Protein AF-A0A1Y1MIP4-F1 (afdb_monomer_lite)

Sequence (107 aa):
TVKFNIDRLSAEELTYELNIRGIEDAGTVQEMRKALRNLLKLGKEGHTLDYPDYPYTVEQDRLAIEKCVGDISKLITEFDGKDQNKLKKIVSKHAHILGRVNRITVA

pLDDT: mean 90.02, std 8.18, range [51.44, 96.56]

Radius of gyration: 14.37 Å; chains: 1; bounding box: 29×30×42 Å

Foldseek 3Di:
DQAADLVLDDPVLLCQLQVQLPHNDQDDSVSSSVVSVVVVVCVVVVNDRDGDDRPDDPVRLVVVLVVLVVVLVVLVVVDPVPPPVSVSSSSNSVNSSVVSVCVVVVD

Structure (mmCIF, N/CA/C/O backbone):
data_AF-A0A1Y1MIP4-F1
#
_entry.id   AF-A0A1Y1MIP4-F1
#
loop_
_atom_site.group_PDB
_atom_site.id
_atom_site.type_symbol
_atom_site.label_atom_id
_atom_site.label_alt_id
_atom_site.label_comp_id
_atom_site.label_asym_id
_atom_site.label_entity_id
_atom_site.label_seq_id
_atom_site.pdbx_PDB_ins_code
_atom_site.Cartn_x
_atom_site.Cartn_y
_atom_site.Cartn_z
_atom_site.occupancy
_atom_site.B_iso_or_equiv
_atom_site.auth_seq_id
_atom_site.auth_comp_id
_atom_site.auth_asym_id
_atom_site.auth_atom_id
_atom_site.pdbx_PDB_model_num
ATOM 1 N N . THR A 1 1 ? -14.370 -8.377 -5.995 1.00 52.25 1 THR A N 1
ATOM 2 C CA . THR A 1 1 ? -12.935 -8.053 -5.843 1.00 52.25 1 THR A CA 1
ATOM 3 C C . THR A 1 1 ? -12.775 -7.015 -4.759 1.00 52.25 1 THR A C 1
ATOM 5 O O . THR A 1 1 ? -13.385 -5.956 -4.870 1.00 52.25 1 THR A O 1
ATOM 8 N N . VAL A 1 2 ? -12.039 -7.321 -3.691 1.00 57.50 2 VAL A N 1
ATOM 9 C CA . VAL A 1 2 ? -11.767 -6.350 -2.620 1.00 57.50 2 VAL A CA 1
ATOM 10 C C . VAL A 1 2 ? -10.947 -5.203 -3.223 1.00 57.50 2 VAL A C 1
ATOM 12 O O . VAL A 1 2 ? -9.937 -5.454 -3.872 1.00 57.50 2 VAL A O 1
ATOM 15 N N . LYS A 1 3 ? -11.409 -3.957 -3.081 1.00 80.50 3 LYS A N 1
ATOM 16 C CA . LYS A 1 3 ? -10.712 -2.763 -3.582 1.00 80.50 3 LYS A CA 1
ATOM 17 C C . LYS A 1 3 ? -10.216 -1.947 -2.398 1.00 80.50 3 LYS A C 1
ATOM 19 O O . LYS A 1 3 ? -10.974 -1.712 -1.458 1.00 80.50 3 LYS A O 1
ATOM 24 N N . PHE A 1 4 ? -8.963 -1.510 -2.452 1.00 85.69 4 PHE A N 1
ATOM 25 C CA . PHE A 1 4 ? -8.432 -0.574 -1.469 1.00 85.69 4 PHE A CA 1
ATOM 26 C C . PHE A 1 4 ? -9.070 0.811 -1.638 1.00 85.69 4 PHE A C 1
ATOM 28 O O . PHE A 1 4 ? -9.558 1.174 -2.712 1.00 85.69 4 PHE A O 1
ATOM 35 N N . ASN A 1 5 ? -9.051 1.601 -0.565 1.00 91.75 5 ASN A N 1
ATOM 36 C CA . ASN A 1 5 ? -9.433 3.004 -0.591 1.00 91.75 5 ASN A CA 1
ATOM 37 C C . ASN A 1 5 ? -8.166 3.871 -0.605 1.00 91.75 5 ASN A C 1
ATOM 39 O O . ASN A 1 5 ? -7.405 3.873 0.357 1.00 91.75 5 ASN A O 1
ATOM 43 N N . ILE A 1 6 ? -7.984 4.643 -1.678 1.00 92.50 6 ILE A N 1
ATOM 44 C CA . ILE A 1 6 ? -6.829 5.528 -1.910 1.00 92.50 6 ILE A CA 1
ATOM 45 C C . ILE A 1 6 ? -6.605 6.507 -0.743 1.00 92.50 6 ILE A C 1
ATOM 47 O O . ILE A 1 6 ? -5.470 6.786 -0.366 1.00 92.50 6 ILE A O 1
ATOM 51 N N . ASP A 1 7 ? -7.678 6.992 -0.112 1.00 93.00 7 ASP A N 1
ATOM 52 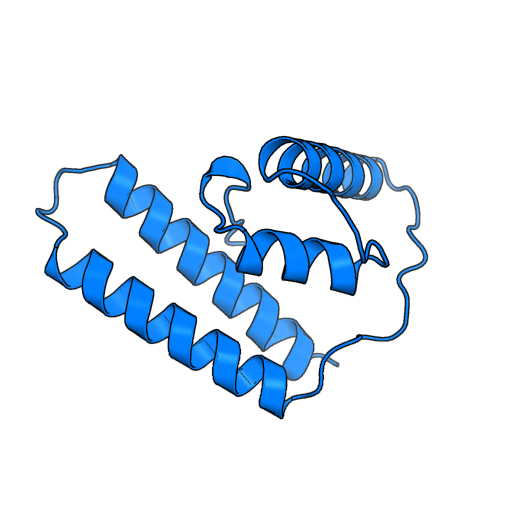C CA . ASP A 1 7 ? -7.586 7.919 1.024 1.00 93.00 7 ASP A CA 1
ATOM 53 C C . ASP A 1 7 ? -7.090 7.262 2.315 1.00 93.00 7 ASP A C 1
ATOM 55 O O . ASP A 1 7 ? -6.773 7.946 3.288 1.00 93.00 7 ASP A O 1
ATOM 59 N N . ARG A 1 8 ? -7.029 5.930 2.341 1.00 92.56 8 ARG A N 1
ATOM 60 C CA . ARG A 1 8 ? -6.591 5.137 3.494 1.00 92.56 8 ARG A CA 1
ATOM 61 C C . ARG A 1 8 ? -5.223 4.497 3.296 1.00 92.56 8 ARG A C 1
ATOM 63 O O . ARG A 1 8 ? -4.735 3.887 4.244 1.00 92.56 8 ARG A O 1
ATOM 70 N N . LEU A 1 9 ? -4.623 4.672 2.120 1.00 91.75 9 LEU A N 1
ATOM 71 C CA . LEU A 1 9 ? -3.255 4.257 1.860 1.00 91.75 9 LEU A CA 1
ATOM 72 C C . LEU A 1 9 ? -2.260 5.201 2.551 1.00 91.75 9 LEU A C 1
ATOM 74 O O . LEU A 1 9 ? -2.476 6.422 2.621 1.00 91.75 9 LEU A O 1
ATOM 78 N N . SER A 1 10 ? -1.188 4.615 3.080 1.00 92.25 10 SER A N 1
ATOM 79 C CA . SER A 1 10 ? -0.002 5.330 3.551 1.00 92.25 10 SER A CA 1
ATOM 80 C C . SER A 1 10 ? 0.785 5.915 2.371 1.00 92.25 10 SER A C 1
ATOM 82 O O . SER A 1 10 ? 0.536 5.571 1.218 1.00 92.25 10 SER A O 1
ATOM 84 N N . ALA A 1 11 ? 1.748 6.797 2.651 1.00 92.75 11 ALA A N 1
ATOM 85 C CA . ALA A 1 11 ? 2.634 7.335 1.616 1.00 92.75 11 ALA A CA 1
ATOM 86 C C . ALA A 1 11 ? 3.383 6.216 0.873 1.00 92.75 11 ALA A C 1
ATOM 88 O O . ALA A 1 11 ? 3.388 6.190 -0.345 1.00 92.75 11 ALA A O 1
ATOM 89 N N . GLU A 1 12 ? 3.919 5.239 1.602 1.00 92.31 12 GLU A N 1
ATOM 90 C CA . GLU A 1 12 ? 4.621 4.082 1.033 1.00 92.31 12 GLU A CA 1
ATOM 91 C C . GLU A 1 12 ? 3.714 3.205 0.156 1.00 92.31 12 GLU A C 1
ATOM 93 O O . GLU A 1 12 ? 4.118 2.777 -0.921 1.00 92.31 12 GLU A O 1
ATOM 98 N N . GLU A 1 13 ? 2.470 2.965 0.583 1.00 93.44 13 GLU A N 1
ATOM 99 C CA . GLU A 1 13 ? 1.485 2.210 -0.205 1.00 93.44 13 GLU A CA 1
ATOM 100 C C . GLU A 1 13 ? 1.081 2.978 -1.477 1.00 93.44 13 GLU A C 1
ATOM 102 O O . GLU A 1 13 ? 0.879 2.380 -2.533 1.00 93.44 13 GLU A O 1
ATOM 107 N N . LEU A 1 14 ? 0.997 4.311 -1.397 1.00 94.69 14 LEU A N 1
ATOM 108 C CA . LEU A 1 14 ? 0.748 5.170 -2.554 1.00 94.69 14 LEU A CA 1
ATOM 109 C C . LEU A 1 14 ? 1.926 5.165 -3.530 1.00 94.69 14 LEU A C 1
ATOM 111 O O . LEU A 1 14 ? 1.699 4.979 -4.721 1.00 94.69 14 LEU A O 1
ATOM 115 N N . THR A 1 15 ? 3.156 5.328 -3.037 1.00 94.38 15 THR A N 1
ATOM 116 C CA . THR A 1 15 ? 4.378 5.230 -3.845 1.00 94.38 15 THR A CA 1
ATOM 117 C C . THR A 1 15 ? 4.436 3.887 -4.554 1.00 94.38 15 THR A C 1
ATOM 119 O O . THR A 1 15 ? 4.632 3.845 -5.760 1.00 94.38 15 THR A O 1
ATOM 122 N N . TYR A 1 16 ? 4.164 2.789 -3.845 1.00 93.75 16 TYR A N 1
ATOM 123 C CA . TYR A 1 16 ? 4.129 1.469 -4.463 1.00 93.75 16 TYR A CA 1
ATOM 124 C C . TYR A 1 16 ? 3.132 1.391 -5.627 1.00 93.75 16 TYR A C 1
ATOM 126 O O . TYR A 1 16 ? 3.502 0.995 -6.730 1.00 93.75 16 TYR A O 1
ATOM 134 N N . GLU A 1 17 ? 1.873 1.790 -5.418 1.00 93.69 17 GLU A N 1
ATOM 135 C CA . GLU A 1 17 ? 0.866 1.729 -6.482 1.00 93.69 17 GLU A CA 1
ATOM 136 C C . GLU A 1 17 ? 1.182 2.688 -7.651 1.00 93.69 17 GLU A C 1
ATOM 138 O O . GLU A 1 17 ? 0.738 2.454 -8.774 1.00 93.69 17 GLU A O 1
ATOM 143 N N . LEU A 1 18 ? 1.950 3.752 -7.435 1.00 94.00 18 LEU A N 1
ATOM 144 C CA . LEU A 1 18 ? 2.386 4.651 -8.503 1.00 94.00 18 LEU A CA 1
ATOM 145 C C . LEU A 1 18 ? 3.571 4.083 -9.292 1.00 94.00 18 LEU A C 1
ATOM 147 O O . LEU A 1 18 ? 3.512 4.058 -10.521 1.00 94.00 18 LEU A O 1
ATOM 151 N N . ASN A 1 19 ? 4.574 3.527 -8.614 1.00 93.69 19 ASN A N 1
ATOM 152 C CA . ASN A 1 19 ? 5.764 2.959 -9.247 1.00 93.69 19 ASN A CA 1
ATOM 153 C C . ASN A 1 19 ? 5.413 1.790 -10.171 1.00 93.69 19 ASN A C 1
ATOM 155 O O . ASN A 1 19 ? 5.856 1.758 -11.314 1.00 93.69 19 ASN A O 1
ATOM 159 N N . ILE A 1 20 ? 4.534 0.875 -9.738 1.00 92.00 20 ILE A N 1
ATOM 160 C CA . ILE A 1 20 ? 4.071 -0.236 -10.596 1.00 92.00 20 ILE A CA 1
ATOM 161 C C . ILE A 1 20 ? 3.264 0.237 -11.818 1.00 92.00 20 ILE A C 1
ATOM 163 O O . ILE A 1 20 ? 2.879 -0.572 -12.654 1.00 92.00 20 ILE A O 1
ATOM 167 N N . ARG A 1 21 ? 2.936 1.531 -11.885 1.00 91.81 21 ARG A N 1
ATOM 168 C CA . ARG A 1 21 ? 2.261 2.183 -13.010 1.00 91.81 21 ARG A CA 1
ATOM 169 C C . ARG A 1 21 ? 3.166 3.187 -13.733 1.00 91.81 21 ARG A C 1
ATOM 171 O O . ARG A 1 21 ? 2.659 3.963 -14.535 1.00 91.81 21 ARG A O 1
ATOM 178 N N . GLY A 1 22 ? 4.469 3.186 -13.443 1.00 91.69 22 GLY A N 1
ATOM 179 C CA . GLY A 1 22 ? 5.465 4.041 -14.094 1.00 91.69 22 GLY A CA 1
ATOM 180 C C . GLY A 1 22 ? 5.519 5.484 -13.599 1.00 91.69 22 GLY A C 1
ATOM 181 O O . GLY A 1 22 ? 5.962 6.357 -14.338 1.00 91.69 22 GLY A O 1
ATOM 182 N N . ILE A 1 23 ? 5.063 5.765 -12.375 1.00 91.31 23 ILE A N 1
ATOM 183 C CA . ILE A 1 23 ? 5.182 7.093 -11.758 1.00 91.31 23 ILE A CA 1
ATOM 184 C C . ILE A 1 23 ? 6.086 6.996 -10.529 1.00 91.31 23 ILE A C 1
ATOM 186 O O . ILE A 1 23 ? 5.640 6.518 -9.492 1.00 91.31 23 ILE A O 1
ATOM 190 N N . GLU A 1 24 ? 7.327 7.473 -10.643 1.00 83.69 24 GLU A N 1
ATOM 191 C CA . GLU A 1 24 ? 8.355 7.333 -9.595 1.00 83.69 24 GLU A CA 1
ATOM 192 C C . GLU A 1 24 ? 8.380 8.495 -8.580 1.00 83.69 24 GLU A C 1
ATOM 194 O O . GLU A 1 24 ? 8.735 8.280 -7.426 1.00 83.69 24 GLU A O 1
ATOM 199 N N . ASP A 1 25 ? 7.913 9.695 -8.957 1.00 74.69 25 ASP A N 1
ATOM 200 C CA . ASP A 1 25 ? 7.994 10.913 -8.129 1.00 74.69 25 ASP A CA 1
ATOM 201 C C . ASP A 1 25 ? 6.672 11.695 -8.088 1.00 74.69 25 ASP A C 1
ATOM 203 O O . ASP A 1 25 ? 6.482 12.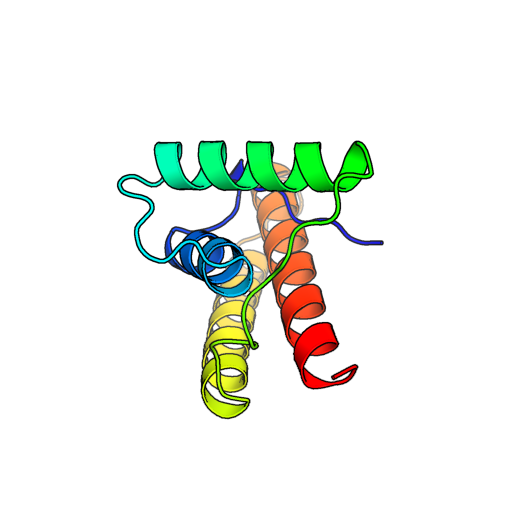734 -8.725 1.00 74.69 25 ASP A O 1
ATOM 207 N N . ALA A 1 26 ? 5.718 11.213 -7.298 1.00 70.00 26 ALA A N 1
ATOM 208 C CA . ALA A 1 26 ? 4.516 11.983 -7.000 1.00 70.00 26 ALA A CA 1
ATOM 209 C C . ALA A 1 26 ? 4.701 12.713 -5.667 1.00 70.00 26 ALA A C 1
ATOM 211 O O . ALA A 1 26 ? 4.566 12.093 -4.624 1.00 70.00 26 ALA A O 1
ATOM 212 N N . GLY A 1 27 ? 5.006 14.013 -5.710 1.00 87.88 27 GLY A N 1
ATOM 213 C CA . GLY A 1 27 ? 5.403 14.854 -4.569 1.00 87.88 27 GLY A CA 1
ATOM 214 C C . GLY A 1 27 ? 4.707 14.584 -3.224 1.00 87.88 27 GLY A C 1
ATOM 215 O O . GLY A 1 27 ? 5.123 13.750 -2.425 1.00 87.88 27 GLY A O 1
ATOM 216 N N . THR A 1 28 ? 3.683 15.359 -2.892 1.00 94.81 28 THR A N 1
ATOM 217 C CA . THR A 1 28 ? 2.957 15.241 -1.622 1.00 94.81 28 THR A CA 1
ATOM 218 C C . THR A 1 28 ? 1.958 14.081 -1.642 1.00 94.81 28 THR A C 1
ATOM 220 O O . THR A 1 28 ? 1.433 13.694 -2.684 1.00 94.81 28 THR A O 1
ATOM 223 N N . VAL A 1 29 ? 1.563 13.580 -0.465 1.00 94.06 29 VAL A N 1
ATOM 224 C CA . VAL A 1 29 ? 0.528 12.530 -0.334 1.00 94.06 29 VAL A CA 1
ATOM 225 C C . VAL A 1 29 ? -0.779 12.899 -1.055 1.00 94.06 29 VAL A C 1
ATOM 227 O O . VAL A 1 29 ? -1.459 12.030 -1.600 1.00 94.06 29 VAL A O 1
ATOM 230 N N . GLN A 1 30 ? -1.163 14.179 -1.071 1.00 94.50 30 GLN A N 1
ATOM 231 C CA . GLN A 1 30 ? -2.359 14.612 -1.798 1.00 94.50 30 GLN A CA 1
ATOM 232 C C . GLN A 1 30 ? -2.185 14.489 -3.316 1.00 94.50 30 GLN A C 1
ATOM 234 O O . GLN A 1 30 ? -3.103 14.022 -3.995 1.00 94.50 30 GLN A O 1
ATOM 239 N N . GLU A 1 31 ? -1.014 14.854 -3.837 1.00 95.00 31 GLU A N 1
ATOM 240 C CA . GLU A 1 31 ? -0.666 14.703 -5.251 1.00 95.00 31 GLU A CA 1
ATOM 241 C C . GLU A 1 31 ? -0.599 13.228 -5.648 1.00 95.00 31 GLU A C 1
ATOM 243 O O . GLU A 1 31 ? -1.208 12.852 -6.648 1.00 95.00 31 GLU A O 1
ATOM 248 N N . MET A 1 32 ? -0.006 12.373 -4.809 1.00 95.81 32 MET A N 1
ATOM 249 C CA . MET A 1 32 ? -0.004 10.919 -4.998 1.00 95.81 32 MET A CA 1
ATOM 250 C C . MET A 1 32 ? -1.425 10.355 -5.125 1.00 95.81 32 MET A C 1
ATOM 252 O O . MET A 1 32 ? -1.743 9.621 -6.062 1.00 95.81 32 MET A O 1
ATOM 256 N N . ARG A 1 33 ? -2.327 10.733 -4.207 1.00 95.81 33 ARG A N 1
ATOM 257 C CA . ARG A 1 33 ? -3.733 10.294 -4.246 1.00 95.81 33 ARG A CA 1
ATOM 258 C C . ARG A 1 33 ? -4.446 10.781 -5.501 1.00 95.81 33 ARG A C 1
ATOM 260 O O . ARG A 1 33 ? -5.241 10.040 -6.080 1.00 95.81 33 ARG A O 1
ATOM 267 N N . LYS A 1 34 ? -4.196 12.026 -5.911 1.00 94.88 34 LYS A N 1
ATOM 268 C CA . LYS A 1 34 ? -4.769 12.603 -7.132 1.00 94.88 34 LYS A CA 1
ATOM 269 C C . LYS A 1 34 ? -4.277 11.852 -8.373 1.00 94.88 34 LYS A C 1
ATOM 271 O O . LYS A 1 34 ? -5.108 11.455 -9.188 1.00 94.88 34 LYS A O 1
ATOM 276 N N . ALA A 1 35 ? -2.974 11.602 -8.478 1.00 94.00 35 ALA A N 1
ATOM 277 C CA . ALA A 1 35 ? -2.372 10.848 -9.574 1.00 94.00 35 ALA A CA 1
ATOM 278 C C . ALA A 1 35 ? -2.963 9.434 -9.671 1.00 94.00 35 ALA A C 1
ATOM 280 O O . ALA A 1 35 ? -3.478 9.045 -10.720 1.00 94.00 35 ALA A O 1
ATOM 281 N N . LEU A 1 36 ? -3.015 8.705 -8.551 1.00 93.62 36 LEU A N 1
ATOM 282 C CA . LEU A 1 36 ? -3.556 7.347 -8.518 1.00 93.62 36 LEU A CA 1
ATOM 283 C C . LEU A 1 36 ? -5.047 7.297 -8.892 1.00 93.62 36 LEU A C 1
ATOM 285 O O . LEU A 1 36 ? -5.474 6.400 -9.619 1.00 93.62 36 LEU A O 1
ATOM 289 N N . ARG A 1 37 ? -5.857 8.272 -8.449 1.00 94.25 37 ARG A N 1
ATOM 290 C CA . ARG A 1 37 ? -7.271 8.372 -8.860 1.00 94.25 37 ARG A CA 1
ATOM 291 C C . ARG A 1 37 ? -7.420 8.544 -10.367 1.00 94.25 37 ARG A C 1
ATOM 293 O O . ARG A 1 37 ? -8.281 7.894 -10.954 1.00 94.25 37 ARG A O 1
ATOM 300 N N . ASN A 1 38 ? -6.602 9.404 -10.972 1.00 91.69 38 ASN A N 1
ATOM 301 C CA . ASN A 1 38 ? -6.649 9.662 -12.408 1.00 91.69 38 ASN A CA 1
ATOM 302 C C . ASN A 1 38 ? -6.275 8.407 -13.205 1.00 91.69 38 ASN A C 1
ATOM 304 O O . ASN A 1 38 ? -7.020 8.024 -14.103 1.00 91.69 38 ASN A O 1
ATOM 308 N N . LEU A 1 39 ? -5.206 7.706 -12.818 1.00 90.06 39 LEU A N 1
ATOM 309 C CA . LEU A 1 39 ? -4.804 6.446 -13.454 1.00 90.06 39 LEU A CA 1
ATOM 310 C C . LEU A 1 39 ? -5.901 5.377 -13.373 1.00 90.06 39 LEU A C 1
ATOM 312 O O . LEU A 1 39 ? -6.252 4.747 -14.369 1.00 90.06 39 LEU A O 1
ATOM 316 N N . LEU A 1 40 ? -6.499 5.200 -12.192 1.00 89.38 40 LEU A N 1
ATOM 317 C CA . LEU A 1 40 ? -7.581 4.232 -12.002 1.00 89.38 40 LEU A CA 1
ATOM 318 C C . LEU A 1 40 ? -8.867 4.618 -12.741 1.00 89.38 40 LEU A C 1
ATOM 320 O O . LEU A 1 40 ? -9.694 3.746 -13.010 1.00 89.38 40 LEU A O 1
ATOM 324 N N . LYS A 1 41 ? -9.069 5.906 -13.036 1.00 90.50 41 LYS A N 1
ATOM 325 C CA . LYS A 1 41 ? -10.169 6.379 -13.878 1.00 90.50 41 LYS A CA 1
ATOM 326 C C . LYS A 1 41 ? -9.906 6.037 -15.347 1.00 90.50 41 LYS A C 1
ATOM 328 O O . LYS A 1 41 ? -10.761 5.397 -15.947 1.00 90.50 41 LYS A O 1
ATOM 333 N N . LEU A 1 42 ? -8.714 6.341 -15.863 1.00 87.88 42 LEU A N 1
ATOM 334 C CA . LEU A 1 42 ? -8.318 6.016 -17.241 1.00 87.88 42 LEU A CA 1
ATOM 335 C C . LEU A 1 42 ? -8.444 4.515 -17.536 1.00 87.88 42 LEU A C 1
ATOM 337 O O . LEU A 1 42 ? -9.038 4.128 -18.539 1.00 87.88 42 LEU A O 1
ATOM 341 N N . GLY A 1 43 ? -7.989 3.661 -16.612 1.00 82.06 43 GLY A N 1
ATOM 342 C CA . GLY A 1 43 ? -8.126 2.209 -16.761 1.00 82.06 43 GLY A CA 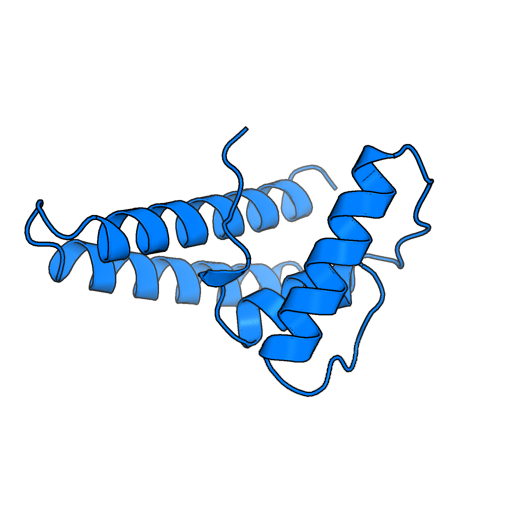1
ATOM 343 C C . GLY A 1 43 ? -9.580 1.708 -16.762 1.00 82.06 43 GLY A C 1
ATOM 344 O O . GLY A 1 43 ? -9.867 0.665 -17.340 1.00 82.06 43 GLY A O 1
ATOM 345 N N . LYS A 1 44 ? -10.526 2.437 -16.148 1.00 84.56 44 LYS A N 1
ATOM 346 C CA . LYS A 1 44 ? -11.966 2.109 -16.223 1.00 84.56 44 LYS A CA 1
ATOM 347 C C . LYS A 1 44 ? -12.610 2.573 -17.523 1.00 84.56 44 LYS A C 1
ATOM 349 O O . LYS A 1 44 ? -13.594 1.978 -17.944 1.00 84.56 44 LYS A O 1
ATOM 354 N N . GLU A 1 45 ? -12.081 3.635 -18.115 1.00 88.56 45 GLU A N 1
ATOM 355 C CA . GLU A 1 45 ? -12.548 4.202 -19.383 1.00 88.56 45 GLU A CA 1
ATOM 356 C C . GLU A 1 45 ? -12.052 3.393 -20.594 1.00 88.56 45 GLU A C 1
ATOM 358 O O . GLU A 1 45 ? -12.388 3.711 -21.729 1.00 88.56 45 GLU A O 1
ATOM 363 N N . GLY A 1 46 ? -11.306 2.306 -20.357 1.00 79.31 46 GLY A N 1
ATOM 364 C CA . GLY A 1 46 ? -10.833 1.397 -21.400 1.00 79.31 46 GLY A CA 1
ATOM 365 C C . GLY A 1 46 ? -9.563 1.877 -22.095 1.00 79.31 46 GLY A C 1
ATOM 366 O O . GLY A 1 46 ? -9.173 1.302 -23.107 1.00 79.31 46 GLY A O 1
ATOM 367 N N . HIS A 1 47 ? -8.900 2.907 -21.562 1.00 79.62 47 HIS A N 1
ATOM 368 C CA . HIS A 1 47 ? -7.590 3.305 -22.054 1.00 79.62 47 HIS A CA 1
ATOM 369 C C . HIS A 1 47 ? -6.554 2.248 -21.675 1.00 79.62 47 HIS A C 1
ATOM 371 O O . HIS A 1 47 ? -6.379 1.924 -20.497 1.00 79.62 47 HIS A O 1
ATOM 377 N N . THR A 1 48 ? -5.848 1.732 -22.679 1.00 74.69 48 THR A N 1
ATOM 378 C CA . THR A 1 48 ? -4.673 0.891 -22.464 1.00 74.69 48 THR A CA 1
ATOM 379 C C . THR A 1 48 ? -3.569 1.760 -21.876 1.00 74.69 48 THR A C 1
ATOM 381 O O . THR A 1 48 ? -3.108 2.704 -22.515 1.00 74.69 48 THR A O 1
ATOM 384 N N . LEU A 1 49 ? -3.185 1.466 -20.638 1.00 77.88 49 LEU A N 1
ATOM 385 C CA . LEU A 1 49 ? -2.007 2.046 -20.009 1.00 77.88 49 LEU A CA 1
ATOM 386 C C . LEU A 1 49 ? -0.858 1.071 -20.237 1.00 77.88 49 LEU A C 1
ATOM 388 O O . LEU A 1 49 ? -0.958 -0.087 -19.834 1.00 77.88 49 LEU A O 1
ATOM 392 N N . ASP A 1 50 ? 0.185 1.539 -20.913 1.00 81.19 50 ASP A N 1
ATOM 393 C CA . ASP A 1 50 ? 1.429 0.791 -21.036 1.00 81.19 50 ASP A CA 1
ATOM 394 C C . ASP A 1 50 ? 2.183 0.939 -19.713 1.00 81.19 50 ASP A C 1
ATOM 396 O O . ASP A 1 50 ? 2.638 2.030 -19.359 1.00 81.19 50 ASP A O 1
ATOM 400 N N . TYR A 1 51 ? 2.176 -0.124 -18.913 1.00 83.88 51 TYR A N 1
ATOM 401 C CA . TYR A 1 51 ? 2.864 -0.139 -17.629 1.00 83.88 51 TYR A CA 1
ATOM 402 C C . TYR A 1 51 ? 4.290 -0.648 -17.832 1.00 83.88 51 TYR A C 1
ATOM 404 O O . TYR A 1 51 ? 4.490 -1.556 -18.638 1.00 83.88 51 TYR A O 1
ATOM 412 N N . PRO A 1 52 ? 5.275 -0.098 -17.103 1.00 87.62 52 PRO A N 1
ATOM 413 C CA . PRO A 1 52 ? 6.637 -0.604 -17.179 1.00 87.62 52 PRO A CA 1
ATOM 414 C C . PRO A 1 52 ? 6.712 -2.041 -16.656 1.00 87.62 52 PRO A C 1
ATOM 416 O O . PRO A 1 52 ? 5.794 -2.531 -15.986 1.00 87.62 52 PRO A O 1
ATOM 419 N N . ASP A 1 53 ? 7.860 -2.673 -16.890 1.00 89.38 53 ASP A N 1
ATOM 420 C CA . ASP A 1 53 ? 8.218 -3.905 -16.197 1.00 89.38 53 ASP A CA 1
ATOM 421 C C . ASP A 1 53 ? 8.056 -3.730 -14.685 1.00 89.38 53 ASP A C 1
ATOM 423 O O . ASP A 1 53 ? 8.313 -2.661 -14.120 1.00 89.38 53 ASP A O 1
ATOM 427 N N . TYR A 1 54 ? 7.601 -4.796 -14.027 1.00 90.69 54 TYR A N 1
ATOM 428 C CA . TYR A 1 54 ? 7.308 -4.752 -12.605 1.00 90.69 54 TYR A CA 1
ATOM 429 C C . TYR A 1 54 ? 8.566 -4.338 -11.811 1.00 90.69 54 TYR A C 1
ATOM 431 O O . TYR A 1 54 ? 9.556 -5.071 -11.819 1.00 90.69 54 TYR A O 1
ATOM 439 N N . PRO A 1 55 ? 8.556 -3.185 -11.110 1.00 91.88 55 PRO A N 1
ATOM 440 C CA . PRO A 1 55 ? 9.791 -2.553 -10.636 1.00 91.88 55 PRO A CA 1
ATOM 441 C C . PRO A 1 55 ? 10.307 -3.119 -9.306 1.00 91.88 55 PRO A C 1
ATOM 443 O O . PRO A 1 55 ? 11.294 -2.620 -8.765 1.00 91.88 55 PRO A O 1
ATOM 446 N N . TYR A 1 56 ? 9.635 -4.126 -8.743 1.00 93.06 56 TYR A N 1
ATOM 447 C CA . TYR A 1 56 ? 9.970 -4.697 -7.443 1.00 93.06 56 TYR A CA 1
ATOM 448 C C . TYR A 1 56 ? 10.382 -6.159 -7.566 1.00 93.06 56 TYR A C 1
ATOM 450 O O . TYR A 1 56 ? 9.803 -6.936 -8.320 1.00 93.06 56 TYR A O 1
ATOM 458 N N . THR A 1 57 ? 11.367 -6.556 -6.767 1.00 94.06 57 THR A N 1
ATOM 459 C CA . THR A 1 57 ? 11.710 -7.967 -6.594 1.00 94.06 57 THR A CA 1
ATOM 460 C C . THR A 1 57 ? 10.725 -8.652 -5.648 1.00 94.06 57 THR A C 1
ATOM 462 O O . THR A 1 57 ? 10.128 -8.017 -4.774 1.00 94.06 57 THR A O 1
ATOM 465 N N . VAL A 1 58 ? 10.618 -9.979 -5.757 1.00 93.25 58 VAL A N 1
ATOM 466 C CA . VAL A 1 58 ? 9.806 -10.804 -4.842 1.00 93.25 58 VAL A CA 1
ATOM 467 C C . VAL A 1 58 ? 10.176 -10.553 -3.376 1.00 93.25 58 VAL A C 1
ATOM 469 O O . VAL A 1 58 ? 9.302 -10.486 -2.515 1.00 93.25 58 VAL A O 1
ATOM 472 N N . GLU A 1 59 ? 11.464 -10.366 -3.0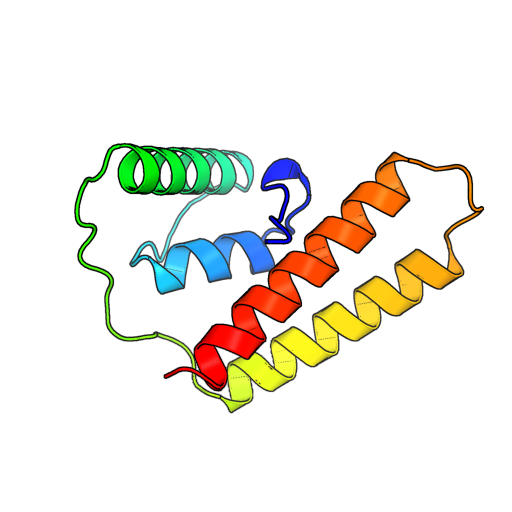88 1.00 94.19 59 GLU A N 1
ATOM 473 C CA . GLU A 1 59 ? 11.949 -10.120 -1.730 1.00 94.19 59 GLU A CA 1
ATOM 474 C C . GLU A 1 59 ? 11.523 -8.744 -1.197 1.00 94.19 59 GLU A C 1
ATOM 476 O O . GLU A 1 59 ? 11.089 -8.629 -0.050 1.00 94.19 59 GLU A O 1
ATOM 481 N N . GLN A 1 60 ? 11.564 -7.701 -2.035 1.00 94.12 60 GLN A N 1
ATOM 482 C CA . GLN A 1 60 ? 11.044 -6.380 -1.663 1.00 94.12 60 GLN A CA 1
ATOM 483 C C . GLN A 1 60 ? 9.545 -6.441 -1.362 1.00 94.12 60 GLN A C 1
ATOM 485 O O . GLN A 1 60 ? 9.075 -5.823 -0.403 1.00 94.12 60 GLN A O 1
ATOM 490 N N . ASP A 1 61 ? 8.793 -7.213 -2.146 1.00 94.25 61 ASP A N 1
ATOM 491 C CA . ASP A 1 61 ? 7.375 -7.392 -1.887 1.00 94.25 61 ASP A CA 1
ATOM 492 C C . ASP A 1 61 ? 7.084 -8.187 -0.622 1.00 94.25 61 ASP A C 1
ATOM 494 O O . ASP A 1 61 ? 6.193 -7.794 0.133 1.00 94.25 61 ASP A O 1
ATOM 498 N N . ARG A 1 62 ? 7.843 -9.256 -0.359 1.00 94.62 62 ARG A N 1
ATOM 499 C CA . ARG A 1 62 ? 7.737 -10.047 0.872 1.00 94.62 62 ARG A CA 1
ATOM 500 C C . ARG A 1 62 ? 7.894 -9.154 2.100 1.00 94.62 62 ARG A C 1
ATOM 502 O O . ARG A 1 62 ? 7.022 -9.154 2.966 1.00 94.62 62 ARG A O 1
ATOM 509 N N . LEU A 1 63 ? 8.949 -8.338 2.138 1.00 94.56 63 LEU A N 1
ATOM 510 C CA . LEU A 1 63 ? 9.225 -7.424 3.251 1.00 94.56 63 LEU A CA 1
ATOM 511 C C . LEU A 1 63 ? 8.104 -6.396 3.458 1.00 94.56 63 LEU A C 1
ATOM 513 O O . LEU A 1 63 ? 7.665 -6.149 4.585 1.00 94.56 63 LEU A O 1
ATOM 517 N N . ALA A 1 64 ? 7.599 -5.804 2.377 1.00 92.25 64 ALA A N 1
ATOM 518 C CA . ALA A 1 64 ? 6.510 -4.835 2.460 1.00 92.25 64 ALA A CA 1
ATOM 519 C C . ALA A 1 64 ? 5.165 -5.483 2.846 1.00 92.25 64 ALA A C 1
ATOM 521 O O . ALA A 1 64 ? 4.374 -4.873 3.573 1.00 92.25 64 ALA A O 1
ATOM 522 N N . ILE A 1 65 ? 4.910 -6.728 2.429 1.00 94.69 65 ILE A N 1
ATOM 523 C CA . ILE A 1 65 ? 3.758 -7.517 2.887 1.00 94.69 65 ILE A CA 1
ATOM 524 C C . ILE A 1 65 ? 3.866 -7.784 4.390 1.00 94.69 65 ILE A C 1
ATOM 526 O O . ILE A 1 65 ? 2.911 -7.501 5.111 1.00 94.69 65 ILE A O 1
ATOM 530 N N . GLU A 1 66 ? 5.012 -8.256 4.882 1.00 95.56 66 GLU A N 1
ATOM 531 C CA . GLU A 1 66 ? 5.235 -8.531 6.311 1.00 95.56 66 GLU A CA 1
ATOM 532 C C . GLU A 1 66 ? 5.002 -7.295 7.176 1.00 95.56 66 GLU A C 1
ATOM 534 O O . GLU A 1 66 ? 4.289 -7.350 8.183 1.00 95.56 66 GLU A O 1
ATOM 539 N N . LYS A 1 67 ? 5.524 -6.146 6.739 1.00 94.06 67 LYS A N 1
ATOM 540 C CA . LYS A 1 67 ? 5.274 -4.863 7.396 1.00 94.06 67 LYS A CA 1
ATOM 541 C C . LYS A 1 67 ? 3.781 -4.529 7.442 1.00 94.06 67 LYS A C 1
ATOM 543 O O . LYS A 1 67 ? 3.261 -4.166 8.498 1.00 94.06 67 LYS A O 1
ATOM 548 N N . CYS A 1 68 ? 3.071 -4.682 6.323 1.00 93.25 68 CYS A N 1
ATOM 549 C CA . CYS A 1 68 ? 1.641 -4.383 6.248 1.00 93.25 68 CYS A CA 1
ATOM 550 C C . CYS A 1 68 ? 0.800 -5.350 7.108 1.00 93.25 68 CYS A C 1
ATOM 552 O O . CYS A 1 68 ? -0.158 -4.919 7.751 1.00 93.25 68 CYS A O 1
ATOM 554 N N . VAL A 1 69 ? 1.183 -6.630 7.194 1.00 95.81 69 VAL A N 1
ATOM 555 C CA . VAL A 1 69 ? 0.576 -7.610 8.115 1.00 95.81 69 VAL A CA 1
ATOM 556 C C . VAL A 1 69 ? 0.768 -7.174 9.569 1.00 95.81 69 VAL A C 1
ATOM 558 O O . VAL A 1 69 ? -0.197 -7.172 10.335 1.00 95.81 69 VAL A O 1
ATOM 561 N N . GLY A 1 70 ? 1.974 -6.734 9.941 1.00 96.00 70 GLY A N 1
ATOM 562 C CA . GLY A 1 70 ? 2.248 -6.184 11.271 1.00 96.00 70 GLY A CA 1
ATOM 563 C C . GLY A 1 70 ? 1.372 -4.970 11.605 1.00 96.00 70 GLY A C 1
ATOM 564 O O . GLY A 1 70 ? 0.801 -4.895 12.695 1.00 96.00 70 GLY A O 1
ATOM 565 N N . ASP A 1 71 ? 1.198 -4.048 10.656 1.00 93.25 71 ASP A N 1
ATOM 566 C CA . ASP A 1 71 ? 0.307 -2.891 10.810 1.00 93.25 71 ASP A CA 1
ATOM 567 C C . ASP A 1 71 ? -1.161 -3.295 10.990 1.00 93.25 71 ASP A C 1
ATOM 569 O O . ASP A 1 71 ? -1.860 -2.737 11.838 1.00 93.25 71 ASP A O 1
ATOM 573 N N . ILE A 1 72 ? -1.649 -4.249 10.190 1.00 94.88 72 ILE A N 1
ATOM 574 C CA . ILE A 1 72 ? -3.017 -4.770 10.312 1.00 94.88 72 ILE A CA 1
ATOM 575 C C . ILE A 1 72 ? -3.207 -5.418 11.680 1.00 94.88 72 ILE A C 1
ATOM 577 O O . ILE A 1 72 ? -4.209 -5.141 12.337 1.00 94.88 72 ILE A O 1
ATOM 581 N N . SER A 1 73 ? -2.247 -6.230 12.129 1.00 96.56 73 SER A N 1
ATOM 582 C CA . SER A 1 73 ? -2.312 -6.877 13.438 1.00 96.56 73 SER A CA 1
ATOM 583 C C . SER A 1 73 ? -2.455 -5.848 14.558 1.00 96.56 73 SER A C 1
ATOM 585 O O . SER A 1 73 ? -3.304 -6.024 15.426 1.00 96.56 73 SER A O 1
ATOM 587 N N . LYS A 1 74 ? -1.693 -4.746 14.518 1.00 95.31 74 LYS A N 1
ATOM 588 C CA . LYS A 1 74 ? -1.825 -3.650 15.493 1.00 95.31 74 LYS A CA 1
ATOM 589 C C . LYS A 1 74 ? -3.205 -2.998 15.435 1.00 95.31 74 LYS A C 1
ATOM 591 O O . LYS A 1 74 ? -3.851 -2.836 16.465 1.00 95.31 74 LYS A O 1
ATOM 596 N N . LEU A 1 75 ? -3.687 -2.679 14.232 1.00 94.12 75 LEU A N 1
ATOM 597 C CA . LEU A 1 75 ? -5.004 -2.062 14.047 1.00 94.12 75 LEU A CA 1
ATOM 598 C C . LEU A 1 75 ? -6.146 -2.949 14.553 1.00 94.12 75 LEU A C 1
ATOM 600 O O . LEU A 1 75 ? -7.108 -2.416 15.096 1.00 94.12 75 LEU A O 1
ATOM 604 N N . ILE A 1 76 ? -6.048 -4.270 14.372 1.00 95.50 76 ILE A N 1
ATOM 605 C CA . ILE A 1 76 ? -7.029 -5.237 14.881 1.00 95.50 76 ILE A CA 1
ATOM 606 C C . ILE A 1 76 ? -6.996 -5.275 16.409 1.00 95.50 76 ILE A C 1
ATOM 608 O O . ILE A 1 76 ? -8.053 -5.215 17.027 1.00 95.50 76 ILE A O 1
ATOM 612 N N . THR A 1 77 ? -5.811 -5.312 17.023 1.00 96.25 77 THR A N 1
ATOM 613 C CA . THR A 1 77 ? -5.674 -5.271 18.489 1.00 96.25 77 THR A CA 1
ATOM 614 C C . THR A 1 77 ? -6.272 -3.994 19.088 1.00 96.25 77 THR A C 1
ATOM 616 O O . THR A 1 77 ? -6.867 -4.028 20.159 1.00 96.25 77 THR A O 1
ATOM 619 N N . GLU A 1 78 ? -6.153 -2.865 18.389 1.00 93.94 78 GLU A N 1
ATOM 620 C CA . GLU A 1 78 ? -6.715 -1.572 18.801 1.00 93.94 78 GLU A CA 1
ATOM 621 C C . GLU A 1 78 ? -8.188 -1.370 18.401 1.00 93.94 78 GLU A C 1
ATOM 623 O O . GLU A 1 78 ? -8.747 -0.289 18.634 1.00 93.94 78 GLU A O 1
ATOM 628 N N . PHE A 1 79 ? -8.810 -2.334 17.719 1.00 95.25 79 PHE A N 1
ATOM 629 C CA . PHE A 1 79 ? -10.165 -2.192 17.205 1.00 95.25 79 PHE A CA 1
ATOM 630 C C . PHE A 1 79 ? -11.193 -2.581 18.270 1.00 95.25 79 PHE A C 1
ATOM 632 O O . PHE A 1 79 ? -11.245 -3.712 18.738 1.00 95.25 79 PHE A O 1
ATOM 639 N N . ASP A 1 80 ? -12.063 -1.635 18.614 1.00 93.56 80 ASP A N 1
ATOM 640 C CA . ASP A 1 80 ? -13.104 -1.783 19.638 1.00 93.56 80 ASP A CA 1
ATOM 641 C C . ASP A 1 80 ? -14.419 -2.387 19.101 1.00 93.56 80 ASP A C 1
ATOM 643 O O . ASP A 1 80 ? -15.432 -2.422 19.802 1.00 93.56 80 ASP A O 1
ATOM 647 N N . GLY A 1 81 ? -14.435 -2.812 17.833 1.00 94.06 81 GLY A N 1
ATOM 648 C CA . GLY A 1 81 ? -15.625 -3.322 17.151 1.00 94.06 81 GLY A CA 1
ATOM 649 C C . GLY A 1 81 ? -16.590 -2.247 16.638 1.00 94.06 81 GLY A C 1
ATOM 650 O O . GLY A 1 81 ? -17.557 -2.586 15.956 1.00 94.06 81 GLY A O 1
ATOM 651 N N . LYS A 1 82 ? -16.360 -0.960 16.930 1.00 95.12 82 LYS A N 1
ATOM 652 C CA . LYS A 1 82 ? -17.305 0.132 16.636 1.00 95.12 82 LYS A CA 1
ATOM 653 C C . LYS A 1 82 ? -16.724 1.193 15.709 1.00 95.12 82 LYS A C 1
ATOM 655 O O . LYS A 1 82 ? -17.469 1.765 14.910 1.00 95.12 82 LYS A O 1
ATOM 660 N N . ASP A 1 83 ? -15.415 1.430 15.758 1.00 93.94 83 ASP A N 1
ATOM 661 C CA . ASP A 1 83 ? -14.748 2.430 14.923 1.00 93.94 83 ASP A CA 1
ATOM 662 C C . ASP A 1 83 ? -14.728 2.041 13.429 1.00 93.94 83 ASP A C 1
ATOM 664 O O . ASP A 1 83 ? -13.815 1.398 12.900 1.00 93.94 83 ASP A O 1
ATOM 668 N N . GLN A 1 84 ? -15.741 2.509 12.701 1.00 92.56 84 GLN A N 1
ATOM 669 C CA . GLN A 1 84 ? -15.875 2.284 11.262 1.00 92.56 84 GLN A CA 1
ATOM 670 C C . GLN A 1 84 ? -14.692 2.828 10.445 1.00 92.56 84 GLN A C 1
ATOM 672 O O . GLN A 1 84 ? -14.428 2.331 9.347 1.00 92.56 84 GLN A O 1
ATOM 677 N N . ASN A 1 85 ? -13.963 3.839 10.933 1.00 90.50 85 ASN A N 1
ATOM 678 C CA . ASN A 1 85 ? -12.779 4.346 10.239 1.00 90.50 85 ASN A CA 1
ATOM 679 C C . ASN A 1 85 ? -11.607 3.370 10.361 1.00 90.50 85 ASN A C 1
ATOM 681 O O . ASN A 1 85 ? -10.943 3.107 9.352 1.00 90.50 85 ASN A O 1
ATOM 685 N N . LYS A 1 86 ? -11.383 2.800 11.552 1.00 92.25 86 LYS A N 1
ATOM 686 C CA . LYS A 1 86 ? -10.392 1.730 11.753 1.00 92.25 86 LYS A CA 1
ATOM 687 C C . LYS A 1 86 ? -10.725 0.505 10.912 1.00 92.25 86 LYS A C 1
ATOM 689 O O . LYS A 1 86 ? -9.854 0.031 10.183 1.00 92.25 86 LYS A O 1
ATOM 694 N N . LEU A 1 87 ? -11.987 0.070 10.905 1.00 93.31 87 LEU A N 1
ATOM 695 C CA . LEU A 1 87 ? -12.430 -1.052 10.072 1.00 93.31 87 LEU A CA 1
ATOM 696 C C . LEU A 1 87 ? -12.120 -0.811 8.587 1.00 93.31 87 LEU A C 1
ATOM 698 O O . LEU A 1 87 ? -11.490 -1.641 7.935 1.00 93.31 87 LEU A O 1
ATOM 702 N N . LYS A 1 88 ? -12.487 0.360 8.049 1.00 92.69 88 LYS A N 1
ATOM 703 C CA . LYS A 1 88 ? -12.192 0.721 6.651 1.00 92.69 88 LYS A CA 1
ATOM 704 C C . LYS A 1 88 ? -10.690 0.738 6.354 1.00 92.69 88 LYS A C 1
ATOM 706 O O . LYS A 1 88 ? -10.290 0.358 5.254 1.00 92.69 88 LYS A O 1
ATOM 711 N N . LYS A 1 89 ? -9.858 1.168 7.308 1.00 92.75 89 LYS A N 1
ATOM 712 C CA . LYS A 1 89 ? -8.395 1.154 7.172 1.00 92.75 89 LYS A CA 1
ATOM 713 C C . LYS A 1 89 ? -7.851 -0.277 7.116 1.00 92.75 89 LYS A C 1
ATOM 715 O O . LYS A 1 89 ? -7.064 -0.571 6.221 1.00 92.75 89 LYS A O 1
ATOM 720 N N . ILE A 1 90 ? -8.317 -1.162 8.001 1.00 93.75 90 ILE A N 1
ATOM 721 C CA . ILE A 1 90 ? -7.959 -2.592 8.014 1.00 93.75 90 ILE A CA 1
ATOM 722 C C . ILE A 1 90 ? -8.318 -3.241 6.673 1.00 93.75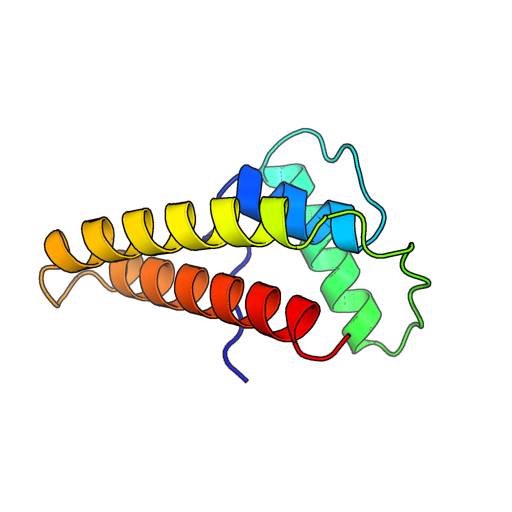 90 ILE A C 1
ATOM 724 O O . ILE A 1 90 ? -7.459 -3.832 6.021 1.00 93.75 90 ILE A O 1
ATOM 728 N N . VAL A 1 91 ? -9.561 -3.059 6.216 1.00 94.31 91 VAL A N 1
ATOM 729 C CA . VAL A 1 91 ? -10.040 -3.597 4.931 1.00 94.31 91 VAL A CA 1
ATOM 730 C C . VAL A 1 91 ? -9.196 -3.084 3.763 1.00 94.31 91 VAL A C 1
ATOM 732 O O . VAL A 1 91 ? -8.832 -3.857 2.878 1.00 94.31 91 VAL A O 1
ATOM 735 N N . SER A 1 92 ? -8.847 -1.793 3.760 1.00 93.75 92 SER A N 1
ATOM 736 C CA . SER A 1 92 ? -8.022 -1.200 2.704 1.00 93.75 92 SER A CA 1
ATOM 737 C C . SER A 1 92 ? -6.613 -1.792 2.661 1.00 93.75 92 SER A C 1
ATOM 739 O O . SER A 1 92 ? -6.132 -2.118 1.577 1.00 93.75 92 SER A O 1
ATOM 741 N N . LYS A 1 93 ? -5.965 -1.967 3.820 1.00 93.75 93 LYS A N 1
ATOM 742 C CA . LYS A 1 93 ? -4.638 -2.593 3.908 1.00 93.75 93 LYS A CA 1
ATOM 743 C C . LYS A 1 93 ? -4.673 -4.054 3.467 1.00 93.75 93 LYS A C 1
ATOM 745 O O . LYS A 1 93 ? -3.831 -4.476 2.683 1.00 93.75 93 LYS A O 1
ATOM 750 N N . HIS A 1 94 ? -5.694 -4.802 3.881 1.00 94.56 94 HIS A N 1
ATOM 751 C CA . HIS A 1 94 ? -5.884 -6.184 3.442 1.00 94.56 94 HIS A CA 1
ATOM 752 C C . HIS A 1 94 ? -6.039 -6.286 1.915 1.00 94.56 94 HIS A C 1
ATOM 754 O O . HIS A 1 94 ? -5.401 -7.116 1.272 1.00 94.56 94 HIS A O 1
ATOM 760 N N . ALA A 1 95 ? -6.833 -5.397 1.310 1.00 93.94 95 ALA A N 1
ATOM 761 C CA . ALA A 1 95 ? -6.989 -5.332 -0.143 1.00 93.94 95 ALA A CA 1
ATOM 762 C C . ALA A 1 95 ? -5.666 -5.030 -0.868 1.00 93.94 95 ALA A C 1
ATOM 764 O O . ALA A 1 95 ? -5.400 -5.597 -1.925 1.00 93.94 95 ALA A O 1
ATOM 765 N N . HIS A 1 96 ? -4.843 -4.148 -0.298 1.00 93.56 96 HIS A N 1
ATOM 766 C CA . HIS A 1 96 ? -3.529 -3.804 -0.836 1.00 93.56 96 HIS A CA 1
ATOM 767 C C . HIS A 1 96 ? -2.553 -4.993 -0.776 1.00 93.56 96 HIS A C 1
ATOM 769 O O . HIS A 1 96 ? -1.903 -5.294 -1.776 1.00 93.56 96 HIS A O 1
ATOM 775 N N . ILE A 1 97 ? -2.517 -5.732 0.342 1.00 93.81 97 ILE A N 1
ATOM 776 C CA . ILE A 1 97 ? -1.722 -6.967 0.465 1.00 93.81 97 ILE A CA 1
ATOM 777 C C . ILE A 1 97 ? -2.147 -7.995 -0.584 1.00 93.81 97 ILE A C 1
ATOM 779 O O . ILE A 1 97 ? -1.295 -8.529 -1.286 1.00 93.81 97 ILE A O 1
ATOM 783 N N . LEU A 1 98 ? -3.452 -8.245 -0.738 1.00 92.50 98 LEU A N 1
ATOM 784 C CA . LEU A 1 98 ? -3.946 -9.179 -1.754 1.00 92.50 98 LEU A CA 1
ATOM 785 C C . LEU A 1 98 ? -3.542 -8.753 -3.172 1.00 92.50 98 LEU A C 1
ATOM 787 O O . LEU A 1 98 ? -3.167 -9.596 -3.983 1.00 92.50 98 LEU A O 1
ATOM 791 N N . GLY A 1 99 ? -3.586 -7.450 -3.466 1.00 90.56 99 GLY A N 1
ATOM 792 C CA . GLY A 1 99 ? -3.1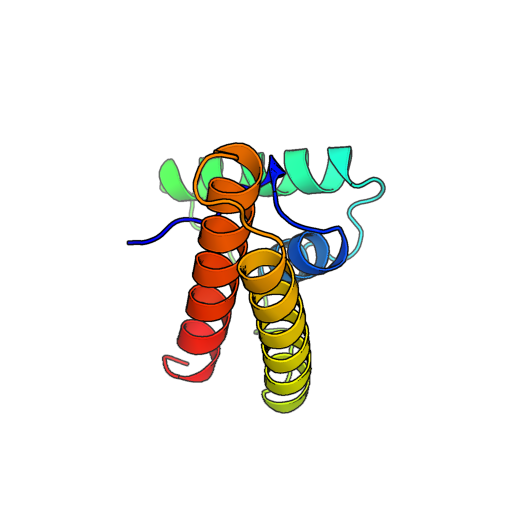19 -6.906 -4.742 1.00 90.56 99 GLY A CA 1
ATOM 793 C C . GLY A 1 99 ? -1.637 -7.186 -4.993 1.00 90.56 99 GLY A C 1
ATOM 794 O O . GLY A 1 99 ? -1.276 -7.596 -6.091 1.00 90.56 99 GLY A O 1
ATOM 795 N N . ARG A 1 100 ? -0.795 -7.020 -3.968 1.00 91.81 100 ARG A N 1
ATOM 796 C CA . ARG A 1 100 ? 0.634 -7.367 -4.009 1.00 91.81 100 ARG A CA 1
ATOM 797 C C . ARG A 1 100 ? 0.861 -8.859 -4.226 1.00 91.81 100 ARG A C 1
ATOM 799 O O . ARG A 1 100 ? 1.555 -9.224 -5.164 1.00 91.81 100 ARG A O 1
ATOM 806 N N . VAL A 1 101 ? 0.225 -9.716 -3.427 1.00 92.00 101 VAL A N 1
ATOM 807 C CA . VAL A 1 101 ? 0.363 -11.178 -3.547 1.00 92.00 101 VAL A CA 1
ATOM 808 C C . VAL A 1 101 ? -0.014 -11.654 -4.947 1.00 92.00 101 VAL A C 1
ATOM 810 O O . VAL A 1 101 ? 0.754 -12.390 -5.553 1.00 92.00 101 VAL A O 1
ATOM 813 N N . ASN A 1 102 ? -1.137 -11.183 -5.497 1.00 90.12 102 ASN A N 1
ATOM 814 C CA . ASN A 1 102 ? -1.562 -11.570 -6.843 1.00 90.12 102 ASN A CA 1
ATOM 815 C C . ASN A 1 102 ? -0.536 -11.198 -7.922 1.00 90.12 102 ASN A C 1
ATOM 817 O O . ASN A 1 102 ? -0.384 -11.937 -8.884 1.00 90.12 102 ASN A O 1
ATOM 821 N N . ARG A 1 103 ? 0.175 -10.074 -7.780 1.00 87.69 103 ARG A N 1
ATOM 822 C CA . ARG A 1 103 ? 1.218 -9.679 -8.741 1.00 87.69 103 ARG A CA 1
ATOM 823 C C . ARG A 1 103 ? 2.452 -10.571 -8.659 1.00 87.69 103 ARG A C 1
ATOM 825 O O . ARG A 1 103 ? 3.102 -10.771 -9.670 1.00 87.69 103 ARG A O 1
ATOM 832 N N . ILE A 1 104 ? 2.746 -11.121 -7.483 1.00 87.56 104 ILE A N 1
ATOM 833 C CA . ILE A 1 104 ? 3.859 -12.058 -7.286 1.00 87.56 104 ILE A CA 1
ATOM 834 C C . ILE A 1 104 ? 3.503 -13.451 -7.822 1.00 87.56 104 ILE A C 1
ATOM 836 O O . ILE A 1 104 ? 4.361 -14.136 -8.364 1.00 87.56 104 ILE A O 1
ATOM 840 N N . THR A 1 105 ? 2.257 -13.898 -7.631 1.00 83.88 105 THR A N 1
ATOM 841 C CA . THR A 1 105 ? 1.852 -15.291 -7.896 1.00 83.88 105 THR A CA 1
ATOM 842 C C . THR A 1 105 ? 1.213 -15.523 -9.260 1.00 83.88 105 THR A C 1
ATOM 844 O O . THR A 1 105 ? 1.142 -16.670 -9.694 1.00 83.88 105 THR A O 1
ATOM 847 N N . VAL A 1 106 ? 0.711 -14.472 -9.909 1.00 70.81 106 VAL A N 1
ATOM 848 C CA . VAL A 1 106 ? 0.048 -14.529 -11.226 1.00 70.81 106 VAL A CA 1
ATOM 849 C C . VAL A 1 106 ? 0.919 -13.874 -12.311 1.00 70.81 106 VAL A C 1
ATOM 851 O O . VAL A 1 106 ? 0.436 -13.636 -13.414 1.00 70.81 106 VAL A O 1
ATOM 854 N N . ALA A 1 107 ? 2.183 -13.565 -11.992 1.00 51.44 107 ALA A N 1
ATOM 855 C CA . ALA A 1 107 ? 3.187 -13.164 -12.977 1.00 51.44 107 ALA A CA 1
ATOM 856 C C . ALA A 1 107 ? 3.458 -14.292 -13.984 1.00 51.44 107 ALA A C 1
ATOM 858 O O . ALA A 1 107 ? 3.596 -15.457 -13.540 1.00 51.44 107 ALA A O 1
#

Secondary structure (DSSP, 8-state):
-----GGG--HHHHHHHHHTTT-----SHHHHHHHHHHHHHHHHTT----PPSP-S-HHHHHHHHHHHHHHHHHHHHT--S--HHHHHHHHHHHHHHHHHHHHHH--

Organism: Photinus pyralis (NCBI:txid7054)